Protein AF-A0A1J9PYB8-F1 (afdb_monomer_lite)

Foldseek 3Di:
DDPVQWDWDDPDCVLVVVVVVCCVVPNADWDDPDPVDIDGDDDDSPPPPPPPTDDIDGHDCVLPDDDPDDPCPDLVRRDPPVPDDPCSVVVPD

Radius of gyration: 20.94 Å; chains: 1; bounding box: 30×34×56 Å

Sequence (93 aa):
LRSDNIMLFIADESALDNFSQAEIRDPVRRKIINEMRTVYTSRALRDSTENNWPPPVLCDFGKARIEKTHKVINFSEVQPHIYRAWEVSFMMP

pLDDT: mean 81.69, std 11.19, range [55.19, 96.94]

Organism: NCBI:txid1447872

Secondary structure (DSSP, 8-state):
--GGGEEPP-S-THHHHHHHHHHHHSPPPEEEEETTEEEEPPPPPPP--TT-PPPPEE---TT----SS---S-HHHH--GGG--HHHHHT--

Structure (mmCIF, N/CA/C/O backbone):
data_AF-A0A1J9PYB8-F1
#
_entry.id   AF-A0A1J9PYB8-F1
#
loop_
_atom_site.group_PDB
_atom_site.id
_atom_site.type_symbol
_atom_site.label_atom_id
_atom_site.label_alt_id
_atom_site.label_comp_id
_atom_site.label_asym_id
_atom_site.label_entity_id
_atom_site.label_seq_id
_atom_site.pdbx_PDB_ins_code
_atom_site.Cartn_x
_atom_site.Cartn_y
_atom_site.Cartn_z
_atom_site.occupancy
_atom_site.B_iso_or_equiv
_atom_site.auth_seq_id
_atom_site.auth_comp_id
_atom_site.auth_asym_id
_atom_site.auth_atom_id
_atom_site.pdbx_PDB_model_num
ATOM 1 N N . LEU A 1 1 ? -2.927 0.778 -17.464 1.00 64.81 1 LEU A N 1
ATOM 2 C CA . LEU A 1 1 ? -2.142 0.653 -16.218 1.00 64.81 1 LEU A CA 1
ATOM 3 C C . LEU A 1 1 ? -2.929 -0.226 -15.257 1.00 64.81 1 LEU A C 1
ATOM 5 O O . LEU A 1 1 ? -4.149 -0.093 -15.225 1.00 64.81 1 LEU A O 1
ATOM 9 N N . ARG A 1 2 ? -2.276 -1.130 -14.529 1.00 78.94 2 ARG A N 1
ATOM 10 C CA . ARG A 1 2 ? -2.947 -1.915 -13.489 1.00 78.94 2 ARG A CA 1
ATOM 11 C C . ARG A 1 2 ? -3.044 -1.057 -12.224 1.00 78.94 2 ARG A C 1
ATOM 13 O O . ARG A 1 2 ? -2.076 -0.380 -11.892 1.00 78.94 2 ARG A O 1
ATOM 20 N N . SER A 1 3 ? -4.207 -1.015 -11.578 1.00 79.38 3 SER A N 1
ATOM 21 C CA . SER A 1 3 ? -4.472 -0.085 -10.467 1.00 79.38 3 SER A CA 1
ATOM 22 C C . SER A 1 3 ? -3.656 -0.379 -9.205 1.00 79.38 3 SER A C 1
ATOM 24 O O . SER A 1 3 ? -3.414 0.528 -8.424 1.00 79.38 3 SER A O 1
ATOM 26 N N . ASP A 1 4 ? -3.210 -1.618 -9.012 1.00 82.38 4 ASP A N 1
ATOM 27 C CA . ASP A 1 4 ? -2.318 -2.032 -7.919 1.00 82.38 4 ASP A CA 1
ATOM 28 C C . ASP A 1 4 ? -0.845 -1.655 -8.145 1.00 82.38 4 ASP A C 1
ATOM 30 O O . ASP A 1 4 ? -0.063 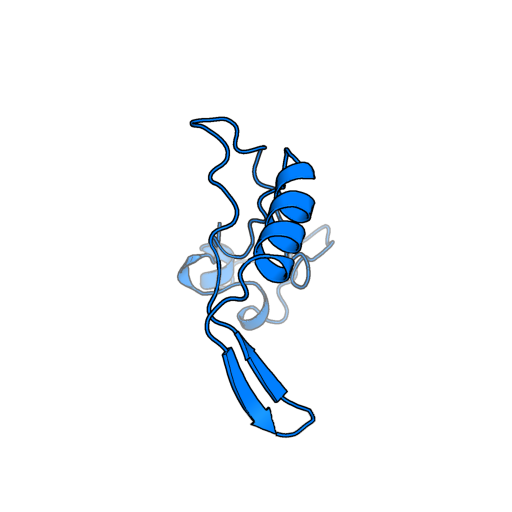-1.680 -7.200 1.00 82.38 4 ASP A O 1
ATOM 34 N N . ASN A 1 5 ? -0.474 -1.221 -9.354 1.00 85.38 5 ASN A N 1
ATOM 35 C CA . ASN A 1 5 ? 0.836 -0.626 -9.634 1.00 85.38 5 ASN A CA 1
ATOM 36 C C . ASN A 1 5 ? 0.853 0.887 -9.346 1.00 85.38 5 ASN A C 1
ATOM 38 O O . ASN A 1 5 ? 1.768 1.589 -9.775 1.00 85.38 5 ASN A O 1
ATOM 42 N N . ILE A 1 6 ? -0.170 1.412 -8.669 1.00 87.12 6 ILE A N 1
ATOM 43 C CA . ILE A 1 6 ? -0.251 2.809 -8.255 1.00 87.12 6 ILE A CA 1
ATOM 44 C C . ILE A 1 6 ? -0.199 2.870 -6.731 1.00 87.12 6 ILE A C 1
ATOM 46 O O . ILE A 1 6 ? -1.089 2.361 -6.052 1.00 87.12 6 ILE A O 1
ATOM 50 N N . MET A 1 7 ? 0.809 3.554 -6.198 1.00 85.88 7 MET A N 1
ATOM 51 C CA . MET A 1 7 ? 0.829 3.985 -4.805 1.00 85.88 7 MET A CA 1
ATOM 52 C C . MET A 1 7 ? 0.305 5.415 -4.696 1.00 85.88 7 MET A C 1
ATOM 54 O O . MET A 1 7 ? 0.636 6.286 -5.504 1.00 85.88 7 MET A O 1
ATOM 58 N N . LEU A 1 8 ? -0.505 5.653 -3.668 1.00 80.62 8 LEU A N 1
ATOM 59 C CA . LEU A 1 8 ? -0.940 6.987 -3.274 1.00 80.62 8 LEU A CA 1
ATOM 60 C C . LEU A 1 8 ? -0.029 7.482 -2.156 1.00 80.62 8 LEU A C 1
ATOM 62 O O . LEU A 1 8 ? 0.260 6.749 -1.209 1.00 80.62 8 LEU A O 1
ATOM 66 N N . PHE A 1 9 ? 0.432 8.721 -2.278 1.00 78.06 9 PHE A N 1
ATOM 67 C CA . PHE A 1 9 ? 1.208 9.364 -1.229 1.00 78.06 9 PHE A CA 1
ATOM 68 C C . PHE A 1 9 ? 0.274 9.884 -0.126 1.00 78.06 9 PHE A C 1
ATOM 70 O O . PHE A 1 9 ? -0.852 10.304 -0.395 1.00 78.06 9 PHE A O 1
ATOM 77 N N . ILE A 1 10 ? 0.734 9.857 1.123 1.00 79.19 10 ILE A N 1
ATOM 78 C CA . ILE A 1 10 ? 0.024 10.483 2.241 1.00 79.19 10 ILE A CA 1
ATOM 79 C C . ILE A 1 10 ? 0.567 11.905 2.355 1.00 79.19 10 ILE A C 1
ATOM 81 O O . ILE A 1 10 ? 1.666 12.106 2.857 1.00 79.19 10 ILE A O 1
ATOM 85 N N . ALA A 1 11 ? -0.186 12.882 1.842 1.00 77.38 11 ALA A N 1
ATOM 86 C CA . ALA A 1 11 ? 0.250 14.280 1.823 1.00 77.38 11 ALA A CA 1
ATOM 87 C C . ALA A 1 11 ? 0.355 14.899 3.225 1.00 77.38 11 ALA A C 1
ATOM 89 O O . ALA A 1 11 ? 1.224 15.730 3.472 1.00 77.38 11 ALA A O 1
ATOM 90 N N . ASP A 1 12 ? -0.534 14.491 4.129 1.00 82.12 12 ASP A N 1
ATOM 91 C CA . ASP A 1 12 ? -0.574 14.944 5.515 1.00 82.12 12 ASP A CA 1
ATOM 92 C C . ASP A 1 12 ? -0.172 13.798 6.450 1.00 82.12 12 ASP A C 1
ATOM 94 O O . ASP A 1 12 ? -0.983 12.933 6.786 1.00 82.12 12 ASP A O 1
ATOM 98 N N . GLU A 1 13 ? 1.090 13.786 6.883 1.00 83.69 13 GLU A N 1
ATOM 99 C CA . GLU A 1 13 ? 1.609 12.769 7.808 1.00 83.69 13 GLU A CA 1
ATOM 100 C C . GLU A 1 13 ? 0.907 12.796 9.174 1.00 83.69 13 GLU A C 1
ATOM 102 O O . GLU A 1 13 ? 0.864 11.771 9.862 1.00 83.69 13 GLU A O 1
ATOM 107 N N . SER A 1 14 ? 0.270 13.915 9.554 1.00 86.38 14 SER A N 1
ATOM 108 C CA . SER A 1 14 ? -0.516 13.982 10.790 1.00 86.38 14 SER A CA 1
ATOM 109 C C . SER A 1 14 ? -1.709 13.021 10.767 1.00 86.38 14 SER A C 1
ATOM 111 O O . SER A 1 14 ? -2.191 12.606 11.823 1.00 86.38 14 SER A O 1
ATOM 113 N N . ALA A 1 15 ? -2.165 12.593 9.583 1.00 84.31 15 ALA A N 1
ATOM 114 C CA . ALA A 1 15 ? -3.186 11.561 9.450 1.00 84.31 15 ALA A CA 1
ATOM 115 C C . ALA A 1 15 ? -2.756 10.234 10.099 1.00 84.31 15 ALA A C 1
ATOM 11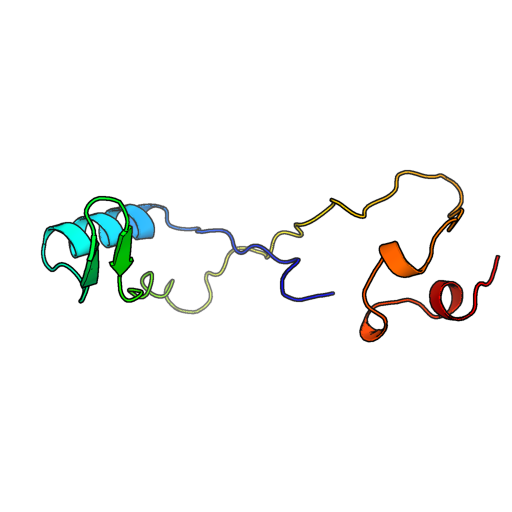7 O O . ALA A 1 15 ? -3.592 9.556 10.700 1.00 84.31 15 ALA A O 1
ATOM 118 N N . LEU A 1 16 ? -1.465 9.881 10.027 1.00 88.62 16 LEU A N 1
ATOM 119 C CA . LEU A 1 16 ? -0.921 8.661 10.631 1.00 88.62 16 LEU A CA 1
ATOM 120 C C . LEU A 1 16 ? -0.825 8.769 12.156 1.00 88.62 16 LEU A C 1
ATOM 122 O O . LEU A 1 16 ? -1.199 7.829 12.860 1.00 88.62 16 LEU A O 1
ATOM 126 N N . ASP A 1 17 ? -0.376 9.916 12.674 1.00 90.25 17 ASP A N 1
ATOM 127 C CA . ASP A 1 17 ? -0.328 10.144 14.123 1.00 90.25 17 ASP A CA 1
ATOM 128 C C . ASP A 1 17 ? -1.737 10.132 14.725 1.00 90.25 17 ASP A C 1
ATOM 130 O O . ASP A 1 17 ? -2.015 9.378 15.658 1.00 90.25 17 ASP A O 1
ATOM 134 N N . ASN A 1 18 ? -2.675 10.859 14.112 1.00 89.81 18 ASN A N 1
ATOM 135 C CA . ASN A 1 18 ? -4.077 10.861 14.522 1.00 89.81 18 ASN A CA 1
ATOM 136 C C . ASN A 1 18 ? -4.686 9.454 14.501 1.00 89.81 18 ASN A C 1
ATOM 138 O O . ASN A 1 18 ? -5.431 9.093 15.412 1.00 89.81 18 ASN A O 1
ATOM 142 N N . PHE A 1 19 ? -4.362 8.648 13.486 1.00 90.62 19 PHE A N 1
ATOM 143 C CA . PHE A 1 19 ? -4.800 7.257 13.403 1.00 90.62 19 PHE A CA 1
ATOM 144 C C . PHE A 1 19 ? -4.286 6.424 14.585 1.00 90.62 19 PHE A C 1
ATOM 146 O O . PHE A 1 19 ? -5.070 5.724 15.228 1.00 90.62 19 PHE A O 1
ATOM 153 N N . SER A 1 20 ? -2.993 6.538 14.905 1.00 92.00 20 SER A N 1
ATOM 154 C CA . SER A 1 20 ? -2.365 5.848 16.038 1.00 92.00 20 SER A CA 1
ATOM 155 C C . SER A 1 20 ? -2.969 6.282 17.378 1.00 92.00 20 SER A C 1
ATOM 157 O O . SER A 1 20 ? -3.404 5.449 18.175 1.00 92.00 20 SER A O 1
ATOM 159 N N . GLN A 1 21 ? -3.091 7.593 17.603 1.00 94.00 21 GLN A N 1
ATOM 160 C CA . GLN A 1 21 ? -3.691 8.148 18.817 1.00 94.00 21 GLN A CA 1
ATOM 161 C C . GLN A 1 21 ? -5.151 7.719 18.983 1.00 94.00 21 GLN A C 1
ATOM 163 O O . GLN A 1 21 ? -5.593 7.437 20.098 1.00 94.00 21 GLN A O 1
ATOM 168 N N . ALA A 1 22 ? -5.906 7.644 17.888 1.00 92.69 22 ALA A N 1
ATOM 169 C CA . ALA A 1 22 ? -7.286 7.185 17.924 1.00 92.69 22 ALA A CA 1
ATOM 170 C C . ALA A 1 22 ? -7.386 5.692 18.284 1.00 92.69 22 ALA A C 1
ATOM 172 O O . ALA A 1 22 ? -8.308 5.316 19.003 1.00 92.69 22 ALA A O 1
ATOM 173 N N . GLU A 1 23 ? -6.433 4.860 17.853 1.00 92.19 23 GLU A N 1
ATOM 174 C CA . GLU A 1 23 ? -6.356 3.446 18.245 1.00 92.19 23 GLU A CA 1
ATOM 175 C C . GLU A 1 23 ? -5.972 3.251 19.716 1.00 92.19 23 GLU A C 1
ATOM 177 O O . GLU A 1 23 ? -6.489 2.351 20.373 1.00 92.19 23 GLU A O 1
ATOM 182 N N . ILE A 1 24 ? -5.114 4.115 20.263 1.00 92.88 24 ILE A N 1
ATOM 183 C CA . ILE A 1 24 ? -4.764 4.094 21.691 1.00 92.88 24 ILE A CA 1
ATOM 184 C C . ILE A 1 24 ? -5.965 4.502 22.555 1.00 92.88 24 ILE A C 1
ATOM 186 O O . ILE A 1 24 ? -6.210 3.898 23.600 1.00 92.88 24 ILE A O 1
ATOM 190 N N . ARG A 1 25 ? -6.703 5.540 22.140 1.00 95.44 25 ARG A N 1
ATOM 191 C CA . ARG A 1 25 ? -7.828 6.102 22.908 1.00 95.44 25 ARG A CA 1
ATOM 192 C C . ARG A 1 25 ? -9.092 5.252 22.835 1.00 95.44 25 ARG A C 1
ATOM 194 O O . ARG A 1 25 ? -9.779 5.118 23.841 1.00 95.44 25 ARG A O 1
ATOM 201 N N . ASP A 1 26 ? -9.399 4.715 21.661 1.00 94.50 26 ASP A N 1
ATOM 202 C CA . ASP A 1 26 ? -10.595 3.913 21.402 1.00 94.50 26 ASP A CA 1
ATOM 203 C C . ASP A 1 26 ? -10.227 2.730 20.497 1.00 94.50 26 ASP A C 1
ATOM 205 O O . ASP A 1 26 ? -10.340 2.843 19.276 1.00 94.50 26 ASP A O 1
ATOM 209 N N . PRO A 1 27 ? -9.715 1.619 21.055 1.00 93.06 27 PRO A N 1
ATOM 210 C CA . PRO A 1 27 ? -9.237 0.493 20.263 1.00 93.06 27 PRO A CA 1
ATOM 211 C C . PRO A 1 27 ? -10.335 -0.122 19.396 1.00 93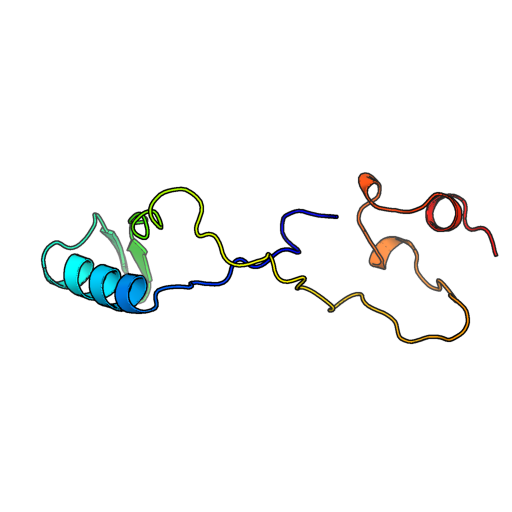.06 27 PRO A C 1
ATOM 213 O O . PRO A 1 27 ? -11.446 -0.387 19.866 1.00 93.06 27 PRO A O 1
ATOM 216 N N . VAL A 1 28 ? -10.014 -0.436 18.140 1.00 93.81 28 VAL A N 1
ATOM 217 C CA . VAL A 1 28 ? -10.979 -1.114 17.270 1.00 93.81 28 VAL A CA 1
ATOM 218 C C . VAL A 1 28 ? -11.281 -2.531 17.755 1.00 93.81 28 VAL A C 1
ATOM 220 O O . VAL A 1 28 ? -10.521 -3.165 18.498 1.00 93.81 28 VAL A O 1
ATOM 223 N N . ARG A 1 29 ? -12.402 -3.084 17.275 1.00 95.25 29 ARG A N 1
ATOM 224 C CA . ARG A 1 29 ? -12.730 -4.490 17.514 1.00 95.25 29 ARG A CA 1
ATOM 225 C C . ARG A 1 29 ? -11.577 -5.370 17.036 1.00 95.25 29 ARG A C 1
ATOM 227 O O . ARG A 1 29 ? -11.135 -5.298 15.889 1.00 95.25 29 ARG A O 1
ATOM 234 N N . ARG A 1 30 ? -11.123 -6.245 17.927 1.00 94.56 30 ARG A N 1
ATOM 235 C CA . ARG A 1 30 ? -10.018 -7.165 17.668 1.00 94.56 30 ARG A CA 1
ATOM 236 C C . ARG A 1 30 ? -10.398 -8.587 18.041 1.00 94.56 30 ARG A C 1
ATOM 238 O O . ARG A 1 30 ? -11.035 -8.824 19.065 1.00 94.56 30 ARG A O 1
ATOM 245 N N . LYS A 1 31 ? -9.986 -9.536 17.208 1.00 96.31 31 LYS A N 1
ATOM 246 C CA . LYS A 1 31 ? -10.093 -10.971 17.457 1.00 96.31 31 LYS A CA 1
ATOM 247 C C . LYS A 1 31 ? -8.722 -11.488 17.872 1.00 96.31 31 LYS A C 1
ATOM 249 O O . LYS A 1 31 ? -7.822 -11.595 17.038 1.00 96.31 31 LYS A O 1
ATOM 254 N N . ILE A 1 32 ? -8.580 -11.813 19.151 1.00 96.06 32 ILE A N 1
ATOM 255 C CA . ILE A 1 32 ? -7.376 -12.448 19.694 1.00 96.06 32 ILE A CA 1
ATOM 256 C C . ILE A 1 32 ? -7.499 -13.948 19.421 1.00 96.06 32 ILE A C 1
ATOM 258 O O . ILE A 1 32 ? -8.462 -14.574 19.858 1.00 96.06 32 ILE A O 1
ATOM 262 N N . ILE A 1 33 ? -6.577 -14.506 18.633 1.00 96.94 33 ILE A N 1
ATOM 263 C CA . ILE A 1 33 ? -6.583 -15.933 18.277 1.00 96.94 33 ILE A CA 1
ATOM 264 C C . ILE A 1 33 ? -5.663 -16.703 19.227 1.00 96.94 33 ILE A C 1
ATOM 266 O O . ILE A 1 33 ? -6.058 -17.736 19.758 1.00 96.94 33 ILE A O 1
ATOM 270 N N . ASN A 1 34 ? -4.447 -16.199 19.437 1.00 95.69 34 ASN A N 1
ATOM 271 C CA . ASN A 1 34 ? -3.457 -16.713 20.383 1.00 95.69 34 ASN A CA 1
ATOM 272 C C . ASN A 1 34 ? -2.424 -15.613 20.701 1.00 95.69 34 ASN A C 1
ATOM 274 O O . ASN A 1 34 ? -2.565 -14.481 20.237 1.00 95.69 34 ASN A O 1
ATOM 278 N N . GLU A 1 35 ? -1.373 -15.953 21.450 1.00 95.00 35 GLU A N 1
ATOM 279 C CA . GLU A 1 35 ? -0.311 -1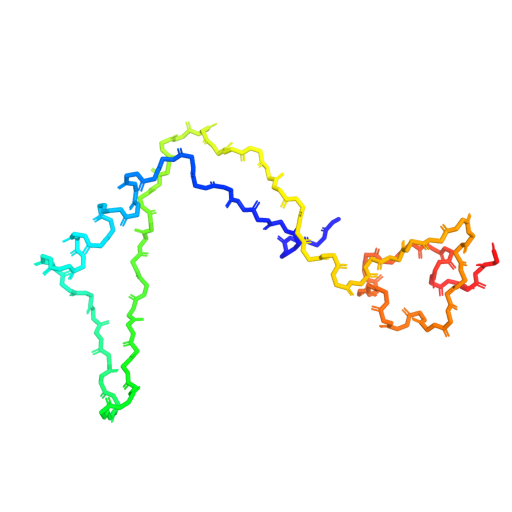5.019 21.861 1.00 95.00 35 GLU A CA 1
ATOM 280 C C . GLU A 1 35 ? 0.418 -14.343 20.687 1.00 95.00 35 GLU A C 1
ATOM 282 O O . GLU A 1 35 ? 0.898 -13.222 20.826 1.00 95.00 35 GLU A O 1
ATOM 287 N N . MET A 1 36 ? 0.478 -14.987 19.515 1.00 95.69 36 MET A N 1
ATOM 288 C CA . MET A 1 36 ? 1.221 -14.482 18.353 1.00 95.69 36 MET A CA 1
ATOM 289 C C . MET A 1 36 ? 0.341 -13.769 17.322 1.00 95.69 36 MET A C 1
ATOM 291 O O . MET A 1 36 ? 0.861 -13.101 16.429 1.00 95.69 36 MET A O 1
ATOM 295 N N . ARG A 1 37 ? -0.987 -13.936 17.381 1.00 95.75 37 ARG A N 1
ATOM 296 C CA . ARG A 1 37 ? -1.888 -13.469 16.324 1.00 95.75 37 ARG A CA 1
ATOM 297 C C . ARG A 1 37 ? -3.140 -12.807 16.879 1.00 95.75 37 ARG A C 1
ATOM 299 O O . ARG A 1 37 ? -4.043 -13.461 17.404 1.00 95.75 37 ARG A O 1
ATOM 306 N N . THR A 1 38 ? -3.241 -11.511 16.605 1.00 95.69 38 THR A N 1
ATOM 307 C CA . THR A 1 38 ? -4.456 -10.715 16.786 1.00 95.69 38 THR A CA 1
ATOM 308 C C . THR A 1 38 ? -4.861 -10.109 15.448 1.00 95.69 38 THR A C 1
ATOM 310 O O . THR A 1 38 ? -4.025 -9.582 14.719 1.00 95.69 38 THR A O 1
ATOM 313 N N . VAL A 1 39 ? -6.142 -10.220 15.102 1.00 94.94 39 VAL A N 1
ATOM 314 C CA . VAL A 1 39 ? -6.717 -9.616 13.892 1.00 94.94 39 VAL A CA 1
ATOM 315 C C . VAL A 1 39 ? -7.518 -8.389 14.305 1.00 94.94 39 VAL A C 1
ATOM 317 O O . VAL A 1 39 ? -8.412 -8.502 15.141 1.00 94.94 39 VAL A O 1
ATOM 320 N N . TYR A 1 40 ? -7.216 -7.239 13.714 1.00 93.25 40 TYR A N 1
ATOM 321 C CA . TYR A 1 40 ? -7.880 -5.965 13.986 1.00 93.25 40 TYR A CA 1
ATOM 322 C C . TYR A 1 40 ? -8.827 -5.627 12.838 1.00 93.25 40 TYR A C 1
ATOM 324 O O . TYR A 1 40 ? -8.511 -5.890 11.676 1.00 93.25 40 TYR A O 1
ATOM 332 N N . THR A 1 41 ? -9.988 -5.048 13.138 1.00 93.44 41 THR A N 1
ATOM 333 C CA . THR A 1 41 ? -10.807 -4.427 12.091 1.00 93.44 41 THR A CA 1
ATOM 334 C C . THR A 1 41 ? -10.116 -3.167 11.576 1.00 93.44 41 THR A C 1
ATOM 336 O O . THR A 1 41 ? -9.535 -2.425 12.359 1.00 93.44 41 THR A O 1
ATOM 339 N N . SER A 1 42 ? -10.184 -2.894 10.275 1.00 89.50 42 SER A N 1
ATOM 340 C CA . SER A 1 42 ? -9.607 -1.671 9.716 1.00 89.50 42 SER A CA 1
ATOM 341 C C . SER A 1 42 ? -10.327 -0.429 10.243 1.00 89.50 42 SER A C 1
ATOM 343 O O . SER A 1 42 ? -11.557 -0.395 10.284 1.00 89.50 42 SER A O 1
ATOM 345 N N . ARG A 1 43 ? -9.564 0.614 10.564 1.00 87.69 43 ARG A N 1
ATOM 346 C CA . ARG A 1 43 ? -10.070 1.976 10.749 1.00 87.69 43 ARG A CA 1
ATOM 347 C C . ARG A 1 43 ? -9.819 2.757 9.460 1.00 87.69 43 ARG A C 1
ATOM 349 O O . ARG A 1 43 ? -8.822 2.516 8.782 1.00 87.69 43 ARG A O 1
ATOM 356 N N . ALA A 1 44 ? -10.718 3.666 9.103 1.00 84.62 44 ALA A N 1
ATOM 357 C CA . ALA A 1 44 ? -10.477 4.559 7.979 1.00 84.62 44 ALA A CA 1
ATOM 358 C C . ALA A 1 44 ? -9.350 5.539 8.340 1.00 84.62 44 ALA A C 1
ATOM 360 O O . ALA A 1 44 ? -9.400 6.179 9.393 1.00 84.62 44 ALA A O 1
ATOM 361 N N . LEU A 1 45 ? -8.343 5.662 7.473 1.00 80.38 45 LEU A N 1
ATOM 362 C CA . LEU A 1 45 ? -7.464 6.826 7.505 1.00 80.38 45 LEU A CA 1
ATOM 363 C C . LEU A 1 45 ? -8.343 8.019 7.117 1.00 80.38 45 LEU A C 1
ATOM 365 O O . LEU A 1 45 ? -9.095 7.919 6.149 1.00 80.38 45 LEU A O 1
ATOM 369 N N . ARG A 1 46 ? -8.346 9.078 7.933 1.00 69.69 46 ARG A N 1
ATOM 370 C CA . ARG A 1 46 ? -9.230 10.235 7.742 1.00 69.69 46 ARG A CA 1
ATOM 371 C C . ARG A 1 46 ? -9.159 10.696 6.283 1.00 69.69 46 ARG A C 1
ATOM 373 O O . ARG A 1 46 ? -8.057 10.841 5.760 1.00 69.69 46 ARG A O 1
ATOM 380 N N . ASP A 1 47 ? -10.317 10.902 5.656 1.00 62.38 47 ASP A N 1
ATOM 381 C CA . ASP A 1 47 ? -10.376 11.353 4.266 1.00 62.38 47 ASP A CA 1
ATOM 382 C C . ASP A 1 47 ? -9.582 12.656 4.149 1.00 62.38 47 ASP A C 1
ATOM 384 O O . ASP A 1 47 ? -9.836 13.615 4.891 1.00 62.38 47 ASP A O 1
ATOM 388 N N . SER A 1 48 ? -8.588 12.679 3.258 1.00 57.62 48 SER A N 1
ATOM 389 C CA . SER A 1 48 ? -7.955 13.933 2.872 1.00 57.62 48 SER A CA 1
ATOM 390 C C . SER A 1 48 ? -9.068 14.779 2.274 1.00 57.62 48 SER A C 1
ATOM 392 O O . SER A 1 48 ? -9.640 14.396 1.253 1.00 57.62 48 SER A O 1
ATOM 394 N N . THR A 1 49 ? -9.429 15.865 2.954 1.00 57.00 49 THR A N 1
ATOM 395 C CA . THR A 1 49 ? -10.501 16.773 2.541 1.00 57.00 49 THR A CA 1
ATOM 396 C C . THR A 1 49 ? -10.425 17.026 1.038 1.00 57.00 49 THR A C 1
ATOM 398 O O . THR A 1 49 ? -9.354 17.346 0.525 1.00 57.00 49 THR A O 1
ATOM 401 N N . GLU A 1 50 ? -11.560 16.790 0.384 1.00 55.19 50 GLU A N 1
ATOM 402 C CA . GLU A 1 50 ? -11.874 16.902 -1.041 1.00 55.19 50 GLU A CA 1
ATOM 403 C C . GLU A 1 50 ? -10.774 17.533 -1.923 1.00 55.19 50 GLU A C 1
ATOM 405 O O . GLU A 1 50 ? -10.423 18.702 -1.782 1.00 55.19 50 GLU A O 1
ATOM 410 N N . ASN A 1 51 ? -10.291 16.749 -2.895 1.00 56.47 51 ASN A N 1
ATOM 411 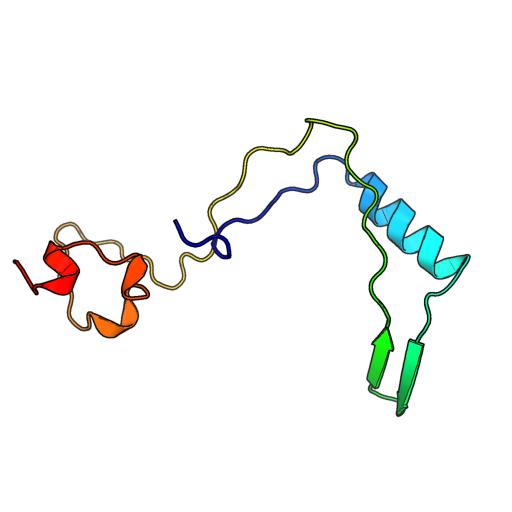C CA . ASN A 1 51 ? -9.413 17.131 -4.017 1.00 56.47 51 ASN A CA 1
ATOM 412 C C . ASN A 1 51 ? -7.903 17.298 -3.773 1.00 56.47 51 ASN A C 1
ATOM 414 O O . ASN A 1 51 ? -7.192 17.590 -4.732 1.00 56.47 51 ASN A O 1
ATOM 418 N N . ASN A 1 52 ? -7.376 17.021 -2.578 1.00 64.06 52 ASN A N 1
ATOM 419 C CA . ASN A 1 52 ? -5.928 17.110 -2.311 1.00 64.06 52 ASN A CA 1
ATOM 420 C C . ASN A 1 52 ? -5.185 15.762 -2.331 1.00 64.06 52 ASN A C 1
ATOM 422 O O . ASN A 1 52 ? -4.198 15.582 -1.614 1.00 64.06 52 ASN A O 1
ATOM 426 N N . TRP A 1 53 ? -5.620 14.809 -3.160 1.00 70.19 53 TRP A N 1
ATOM 427 C CA . TRP A 1 53 ? -4.810 13.612 -3.381 1.00 70.19 53 TRP A CA 1
ATOM 428 C C . TRP A 1 53 ? -3.518 14.008 -4.102 1.00 70.19 53 TRP A C 1
ATOM 430 O O . TRP A 1 53 ? -3.578 14.605 -5.182 1.00 70.19 53 TRP A O 1
ATOM 440 N N . PRO A 1 54 ? -2.345 13.698 -3.532 1.00 71.50 54 PRO A N 1
ATOM 441 C CA . PRO A 1 54 ? -1.093 13.918 -4.230 1.00 71.50 54 PRO A CA 1
ATOM 442 C C . PRO A 1 54 ? -1.059 13.063 -5.506 1.00 71.50 54 PRO A C 1
ATOM 444 O O . PRO A 1 54 ? -1.735 12.029 -5.578 1.00 71.50 54 PRO A O 1
ATOM 447 N N . PRO A 1 55 ? -0.276 13.470 -6.522 1.00 81.62 55 PRO A N 1
ATOM 448 C CA . PRO A 1 55 ? -0.183 12.727 -7.767 1.00 81.62 55 PRO A CA 1
ATOM 449 C C . PRO A 1 55 ? 0.151 11.247 -7.520 1.00 81.62 55 PRO A C 1
ATOM 451 O O . PRO A 1 55 ? 1.013 10.948 -6.688 1.00 81.62 55 PRO A O 1
ATOM 454 N N . PRO A 1 56 ? -0.508 10.314 -8.230 1.00 85.69 56 PRO A N 1
ATOM 455 C CA . PRO A 1 56 ? -0.223 8.895 -8.094 1.00 85.69 56 PRO A CA 1
ATOM 456 C C . PRO A 1 56 ? 1.226 8.594 -8.481 1.00 85.69 5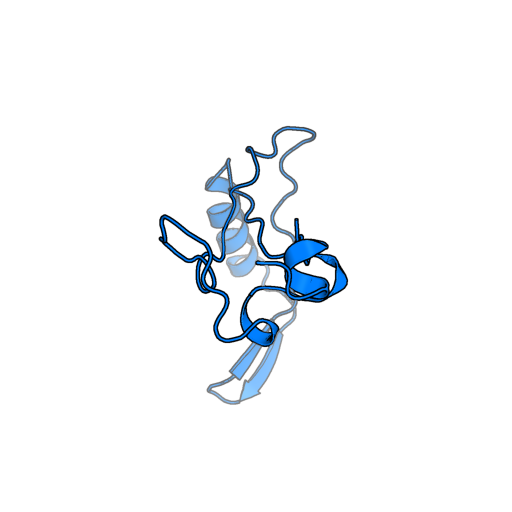6 PRO A C 1
ATOM 458 O O . PRO A 1 56 ? 1.742 9.124 -9.467 1.00 85.69 56 PRO A O 1
ATOM 461 N N . VAL A 1 57 ? 1.864 7.695 -7.735 1.00 87.62 57 VAL A N 1
ATOM 462 C CA . VAL A 1 57 ? 3.228 7.240 -8.008 1.00 87.62 57 VAL A CA 1
ATOM 463 C C . VAL A 1 57 ? 3.175 5.837 -8.597 1.00 87.62 57 VAL A C 1
ATOM 465 O O . VAL A 1 57 ? 2.565 4.934 -8.023 1.00 87.62 57 VAL A O 1
ATOM 468 N N . LEU A 1 58 ? 3.827 5.644 -9.747 1.00 90.19 58 LEU A N 1
ATOM 469 C CA . LEU A 1 58 ? 4.002 4.315 -10.326 1.00 90.19 58 LEU A CA 1
ATOM 470 C C . LEU A 1 58 ? 4.931 3.492 -9.429 1.00 90.19 58 LEU A C 1
ATOM 472 O O . LEU A 1 58 ? 6.047 3.914 -9.125 1.00 90.19 58 LEU A O 1
ATOM 476 N N . CYS A 1 59 ? 4.479 2.310 -9.041 1.00 87.25 59 CYS A N 1
ATOM 477 C CA . CYS A 1 59 ? 5.235 1.355 -8.245 1.00 87.25 59 CYS A CA 1
ATOM 478 C C . CYS A 1 59 ? 5.219 -0.034 -8.904 1.00 87.25 59 CYS A C 1
ATOM 480 O O . CYS A 1 59 ? 4.649 -0.224 -9.977 1.00 87.25 59 CYS A O 1
ATOM 482 N N . ASP A 1 60 ? 5.864 -1.006 -8.256 1.00 85.75 60 ASP A N 1
ATOM 483 C CA . ASP A 1 60 ? 6.031 -2.381 -8.751 1.00 85.75 60 ASP A CA 1
ATOM 484 C C . ASP A 1 60 ? 6.802 -2.489 -10.085 1.00 85.75 60 ASP A C 1
ATOM 486 O O . ASP A 1 60 ? 6.296 -2.888 -11.136 1.00 85.75 60 ASP A O 1
ATOM 490 N N . PHE A 1 61 ? 8.094 -2.156 -10.022 1.00 86.94 61 PHE A N 1
ATOM 491 C CA . PHE A 1 61 ? 9.042 -2.346 -11.125 1.00 86.94 61 PHE A CA 1
ATOM 492 C C . PHE A 1 61 ? 9.690 -3.740 -11.127 1.00 86.94 61 PHE A C 1
ATOM 494 O O . PHE A 1 61 ? 10.658 -3.955 -11.853 1.00 86.94 61 PHE A O 1
ATOM 501 N N . GLY A 1 62 ? 9.176 -4.711 -10.358 1.00 84.81 62 GLY A N 1
ATOM 502 C CA . GLY A 1 62 ? 9.780 -6.049 -10.246 1.00 84.81 62 GLY A CA 1
ATOM 503 C C . GLY A 1 62 ? 9.840 -6.820 -11.572 1.00 84.81 62 GLY A C 1
ATOM 504 O O . GLY A 1 62 ? 10.637 -7.740 -11.731 1.00 84.81 62 GLY A O 1
ATOM 505 N N . LYS A 1 63 ? 9.017 -6.415 -12.545 1.00 81.25 63 LYS A N 1
ATOM 506 C CA . LYS A 1 63 ? 8.958 -6.976 -13.903 1.00 81.25 63 LYS A CA 1
ATOM 507 C C . LYS A 1 63 ? 9.534 -6.048 -14.975 1.00 81.25 63 LYS A C 1
ATOM 509 O O . LYS A 1 63 ? 9.509 -6.400 -16.155 1.00 81.25 63 LYS A O 1
ATOM 514 N N . ALA A 1 64 ? 10.027 -4.869 -14.592 1.00 84.69 64 ALA A N 1
ATOM 515 C CA . ALA A 1 64 ? 10.632 -3.929 -15.523 1.00 84.69 64 ALA A CA 1
ATOM 516 C C . ALA A 1 64 ? 11.944 -4.500 -16.085 1.00 84.69 64 ALA A C 1
ATOM 518 O O . ALA A 1 64 ? 12.688 -5.198 -15.395 1.00 84.69 64 ALA A O 1
ATOM 519 N N . ARG A 1 65 ? 12.229 -4.208 -17.356 1.00 80.69 65 ARG A N 1
ATOM 520 C CA . ARG A 1 65 ? 13.439 -4.654 -18.056 1.00 80.69 65 ARG A CA 1
ATOM 521 C C . ARG A 1 65 ? 14.166 -3.438 -18.619 1.00 80.69 65 ARG A C 1
ATOM 523 O O . ARG A 1 65 ? 13.526 -2.523 -19.130 1.00 80.69 65 ARG A O 1
ATOM 530 N N . ILE A 1 66 ? 15.492 -3.436 -18.524 1.00 82.12 66 ILE A N 1
ATOM 531 C CA . ILE A 1 66 ? 16.349 -2.394 -19.096 1.00 82.12 66 ILE A CA 1
ATOM 532 C C . ILE A 1 66 ? 17.061 -3.009 -20.297 1.00 82.12 66 ILE A C 1
ATOM 534 O O . ILE A 1 66 ? 18.096 -3.651 -20.145 1.00 82.12 66 ILE A O 1
ATOM 538 N N . GLU A 1 67 ? 16.499 -2.838 -21.492 1.00 76.69 67 GLU A N 1
ATOM 539 C CA . GLU A 1 67 ? 17.093 -3.327 -22.739 1.00 76.69 67 GLU A CA 1
ATOM 540 C C . GLU A 1 67 ? 16.888 -2.311 -23.869 1.00 76.69 67 GLU A C 1
ATOM 542 O O . GLU A 1 67 ? 15.880 -1.609 -23.914 1.00 76.69 67 GLU A O 1
ATOM 547 N N . LYS A 1 68 ? 17.849 -2.231 -24.801 1.00 72.81 68 LYS A N 1
ATOM 548 C CA . LYS A 1 68 ? 17.735 -1.383 -26.007 1.00 72.81 68 LYS A CA 1
ATOM 549 C C . LYS A 1 68 ? 16.761 -1.955 -27.039 1.00 72.81 68 LYS A C 1
ATOM 551 O O . LYS A 1 68 ? 16.230 -1.218 -27.862 1.00 72.81 68 LYS A O 1
ATOM 556 N N . THR A 1 69 ? 16.564 -3.268 -27.012 1.00 70.19 69 THR A N 1
ATOM 557 C CA . THR A 1 69 ? 15.669 -4.008 -27.900 1.00 70.19 69 THR A CA 1
ATOM 558 C C . THR A 1 69 ? 14.956 -5.029 -27.041 1.00 70.19 69 THR A C 1
ATOM 560 O O . THR A 1 69 ? 15.615 -5.749 -26.297 1.00 70.19 69 THR A O 1
ATOM 563 N N . HIS A 1 70 ? 13.633 -5.068 -27.121 1.00 66.62 70 HIS A N 1
ATOM 564 C CA . HIS A 1 70 ? 12.806 -5.900 -26.261 1.00 66.62 70 HIS A CA 1
ATOM 565 C C . HIS A 1 70 ? 12.962 -7.373 -26.674 1.00 66.62 70 HIS A C 1
ATOM 567 O O . HIS A 1 70 ? 12.323 -7.824 -27.619 1.00 66.62 70 HIS A O 1
ATOM 573 N N . LYS A 1 71 ? 13.826 -8.145 -26.002 1.00 66.12 71 LYS A N 1
ATOM 574 C CA . LYS A 1 71 ? 13.922 -9.592 -26.242 1.00 66.12 71 LYS A CA 1
ATOM 575 C C . LYS A 1 71 ? 13.037 -10.307 -25.238 1.00 66.12 71 LYS A C 1
ATOM 577 O O . LYS A 1 71 ? 13.469 -10.669 -24.147 1.00 66.12 71 LYS A O 1
ATOM 582 N N . VAL A 1 72 ? 11.766 -10.499 -25.578 1.00 61.38 72 VAL A N 1
ATOM 583 C CA . VAL A 1 72 ? 10.864 -11.214 -24.674 1.00 61.38 72 VAL A CA 1
ATOM 584 C C . VAL A 1 72 ? 11.170 -12.712 -24.735 1.00 61.38 72 VAL A C 1
ATOM 586 O O . VAL A 1 72 ? 10.731 -13.422 -25.631 1.00 61.38 72 VAL A O 1
ATOM 589 N N . ILE A 1 73 ? 11.947 -13.194 -23.767 1.00 60.72 73 ILE A N 1
ATOM 590 C CA . ILE A 1 73 ? 12.319 -14.614 -23.653 1.00 60.72 73 ILE A CA 1
ATOM 591 C C . ILE A 1 73 ? 11.173 -15.429 -23.024 1.00 60.72 73 ILE A C 1
ATOM 593 O O . ILE A 1 73 ? 11.009 -16.600 -23.341 1.00 60.72 73 ILE A O 1
ATOM 597 N N . ASN A 1 74 ? 10.350 -14.796 -22.171 1.00 64.00 74 ASN A N 1
ATOM 598 C CA . ASN A 1 74 ? 9.193 -15.400 -21.495 1.00 64.00 74 ASN A CA 1
ATOM 599 C C . ASN A 1 74 ? 8.023 -14.401 -21.352 1.00 64.00 74 ASN A C 1
ATOM 601 O O . ASN A 1 74 ? 7.920 -13.650 -20.380 1.00 64.00 74 ASN A O 1
ATOM 605 N N . PHE A 1 75 ? 7.093 -14.414 -22.313 1.00 63.12 75 PHE A N 1
ATOM 606 C CA . PHE A 1 75 ? 5.939 -13.496 -22.389 1.00 63.12 75 PHE A CA 1
ATOM 607 C C . PHE A 1 75 ? 4.936 -13.647 -21.233 1.00 63.12 75 PHE A C 1
ATOM 609 O O . PHE A 1 75 ? 4.210 -12.706 -20.906 1.00 63.12 75 PHE A O 1
ATOM 616 N N . SER A 1 76 ? 4.895 -14.819 -20.595 1.00 63.28 76 SER A N 1
ATOM 617 C CA . SER A 1 76 ? 4.024 -15.105 -19.447 1.00 63.28 76 SER A CA 1
ATOM 618 C C . SER A 1 76 ? 4.398 -14.309 -18.191 1.00 63.28 76 SER A C 1
ATOM 620 O O . SER A 1 76 ? 3.566 -14.152 -17.300 1.00 63.28 76 SER A O 1
ATOM 622 N N . GLU A 1 77 ? 5.618 -13.768 -18.121 1.00 64.44 77 GLU A N 1
ATOM 623 C CA . GLU A 1 77 ? 6.122 -13.091 -16.923 1.00 64.44 77 GLU A CA 1
ATOM 624 C C . GLU A 1 77 ? 5.933 -11.574 -16.947 1.00 64.44 77 GLU A C 1
ATOM 626 O O . GLU A 1 77 ? 5.869 -10.970 -15.877 1.00 64.44 77 GLU A O 1
ATOM 631 N N . VAL A 1 78 ? 5.791 -10.959 -18.127 1.00 70.19 78 VAL A N 1
ATOM 632 C CA . VAL A 1 78 ? 5.850 -9.496 -18.288 1.00 70.19 78 VAL A CA 1
ATOM 633 C C . VAL A 1 78 ? 4.629 -8.816 -17.669 1.00 70.19 78 VAL A C 1
ATOM 635 O O . VAL A 1 78 ? 4.788 -8.018 -16.751 1.00 70.19 78 VAL A O 1
ATOM 638 N N . GLN A 1 79 ? 3.406 -9.158 -18.096 1.00 75.31 79 GLN A N 1
ATOM 639 C CA . GLN A 1 79 ? 2.159 -8.562 -17.585 1.00 75.31 79 GLN A CA 1
ATOM 640 C C . GLN A 1 79 ? 0.937 -9.483 -17.802 1.00 75.31 79 GLN A C 1
ATOM 642 O O . GLN A 1 79 ? 0.970 -10.353 -18.687 1.00 75.31 79 GLN A O 1
ATOM 647 N N . PRO A 1 80 ? -0.156 -9.297 -17.024 1.00 82.31 80 PRO A N 1
ATOM 648 C CA . PRO A 1 80 ? -1.438 -9.958 -17.274 1.00 82.31 80 PRO A CA 1
ATOM 649 C C . PRO A 1 80 ? -1.958 -9.684 -18.687 1.00 82.31 80 PRO A C 1
ATOM 651 O O . PRO A 1 80 ? -1.712 -8.614 -19.242 1.00 82.31 80 PRO A O 1
ATOM 654 N N . HIS A 1 81 ? -2.725 -10.626 -19.242 1.00 82.94 81 HIS A N 1
ATOM 655 C CA . HIS A 1 81 ? -3.169 -10.582 -20.639 1.00 82.94 81 HIS A CA 1
ATOM 656 C C . HIS A 1 81 ? -3.891 -9.276 -21.017 1.00 82.94 81 HIS A C 1
ATOM 658 O O . HIS A 1 81 ? -3.587 -8.697 -22.051 1.00 82.94 81 HIS A O 1
ATOM 664 N N . ILE A 1 82 ? -4.759 -8.753 -20.146 1.00 87.12 82 ILE A N 1
ATOM 665 C CA . ILE A 1 82 ? -5.546 -7.534 -20.410 1.00 87.12 82 ILE A CA 1
ATOM 666 C C . ILE A 1 82 ? -4.717 -6.240 -20.506 1.00 87.12 82 ILE A C 1
ATOM 668 O O . ILE A 1 82 ? -5.217 -5.237 -21.002 1.00 87.12 82 ILE A O 1
ATOM 672 N N . TYR A 1 83 ? -3.473 -6.238 -20.018 1.00 85.81 83 TYR A N 1
ATOM 673 C CA . TYR A 1 83 ? -2.571 -5.077 -20.078 1.00 85.81 83 TYR A CA 1
ATOM 674 C C . TYR A 1 83 ? -1.422 -5.275 -21.063 1.00 85.81 83 TYR A C 1
ATOM 676 O O . TYR A 1 83 ? -0.554 -4.414 -21.176 1.00 85.81 83 TYR A O 1
ATOM 684 N N . ARG A 1 84 ? -1.398 -6.417 -21.748 1.00 84.75 84 ARG A N 1
ATOM 685 C CA . ARG A 1 84 ? -0.352 -6.769 -22.691 1.00 84.75 84 ARG A CA 1
ATOM 686 C C . ARG A 1 84 ? -0.610 -6.062 -24.019 1.00 84.75 84 ARG A C 1
ATOM 688 O O . ARG A 1 84 ? -1.717 -6.117 -24.547 1.00 84.75 84 ARG A O 1
ATOM 695 N N . ALA A 1 85 ? 0.420 -5.433 -24.570 1.00 84.62 85 ALA A N 1
ATOM 696 C CA . ALA A 1 85 ? 0.358 -4.868 -25.911 1.00 84.62 85 ALA A CA 1
ATOM 697 C C . ALA A 1 85 ? 0.209 -5.971 -26.983 1.00 84.62 85 ALA A C 1
ATOM 699 O O . ALA A 1 85 ? 0.398 -7.166 -26.709 1.00 84.62 85 ALA A O 1
ATOM 700 N N . TRP A 1 86 ? -0.179 -5.601 -28.202 1.00 84.94 86 TRP A N 1
ATOM 701 C CA . TRP A 1 86 ? -0.500 -6.573 -29.252 1.00 84.94 86 TRP A CA 1
ATOM 702 C C . TRP A 1 86 ? 0.741 -7.307 -29.754 1.00 84.94 86 TRP A C 1
ATOM 704 O O . TRP A 1 86 ? 0.705 -8.525 -29.869 1.00 84.94 86 TRP A O 1
ATOM 714 N N . GLU A 1 87 ? 1.857 -6.615 -29.951 1.00 83.81 87 GLU A N 1
ATOM 715 C CA . GLU A 1 87 ? 3.147 -7.197 -30.326 1.00 83.81 87 GLU A CA 1
ATOM 716 C C . GLU A 1 87 ? 3.613 -8.252 -29.314 1.00 83.81 87 GLU A C 1
ATOM 718 O O . GLU A 1 87 ? 4.073 -9.328 -29.689 1.00 83.81 87 GLU A O 1
ATOM 723 N N . VAL A 1 88 ? 3.374 -8.006 -28.023 1.00 79.38 88 VAL A N 1
ATOM 724 C CA . VAL A 1 88 ? 3.703 -8.939 -26.936 1.00 79.38 88 VAL A CA 1
ATOM 725 C C . VAL A 1 88 ? 2.713 -10.113 -26.897 1.00 79.38 88 VAL A C 1
ATOM 727 O O . VAL A 1 88 ? 3.064 -11.218 -26.488 1.00 79.38 88 VAL A O 1
ATOM 730 N N . SER A 1 89 ? 1.463 -9.902 -27.310 1.00 83.19 89 SER A N 1
ATOM 731 C CA . SER A 1 89 ? 0.444 -10.960 -27.380 1.00 83.19 89 SER A CA 1
ATOM 732 C C . SER A 1 89 ? 0.617 -11.865 -28.602 1.00 83.19 89 SER A C 1
ATOM 734 O O . SER A 1 89 ? 0.394 -13.068 -28.498 1.00 83.19 89 SER A O 1
ATOM 736 N N . PHE A 1 90 ? 1.041 -11.296 -29.731 1.00 82.94 90 PHE A N 1
ATOM 737 C CA . PHE A 1 90 ? 1.237 -11.977 -31.013 1.00 82.94 90 PHE A CA 1
ATOM 738 C C . PHE A 1 90 ? 2.688 -12.404 -31.274 1.00 82.94 90 PHE A C 1
ATOM 740 O O . PHE A 1 90 ? 2.964 -12.950 -32.337 1.00 82.94 90 PHE A O 1
ATOM 747 N N . MET A 1 91 ? 3.601 -12.185 -30.321 1.00 76.31 91 MET A N 1
ATOM 748 C CA . MET A 1 91 ? 5.026 -12.538 -30.431 1.00 76.31 91 MET A CA 1
ATOM 749 C C . MET A 1 91 ? 5.696 -11.921 -31.668 1.00 76.31 91 MET A C 1
ATOM 751 O O . MET A 1 91 ? 6.468 -12.575 -32.370 1.00 76.31 91 MET A O 1
ATOM 755 N N . MET A 1 92 ? 5.369 -10.660 -31.949 1.00 77.88 92 MET A N 1
ATOM 756 C CA . MET A 1 92 ? 5.979 -9.922 -33.051 1.00 77.88 92 MET A CA 1
ATOM 757 C C . MET A 1 92 ? 7.408 -9.486 -32.667 1.00 77.88 92 MET A C 1
ATOM 759 O O . MET A 1 92 ? 7.639 -9.181 -31.493 1.00 77.88 92 MET A O 1
ATOM 763 N N . PRO A 1 93 ? 8.358 -9.505 -33.622 1.00 67.19 93 PRO A N 1
ATOM 764 C CA . PRO A 1 93 ? 9.755 -9.136 -33.391 1.00 67.19 93 PRO A CA 1
ATOM 765 C C . PRO A 1 93 ? 9.969 -7.634 -33.165 1.00 67.19 93 PRO A C 1
ATOM 767 O O . PRO A 1 93 ? 9.155 -6.827 -33.669 1.00 67.19 93 PRO A O 1
#